Protein AF-A0A6N7S6H3-F1 (afdb_monomer_lite)

Foldseek 3Di:
DVVVVVVVVVVVVVVVVVVVCCVPVLKDLDQVVSVVVVCVVVVNPPWDWQDWDDDDFKTWTWTDDPFKIKIWMWGHDPDRIIHTFDIDMDGRLLPDPDQKDWDWDDGQWKIKTKIFGNHPQFQWKWWQFPPPRDIDIFRDDGPRMTMDMDTDPHRPDPGPATKMFTAGPVRDTPDIDGHD

Organism: NCBI:txid1468449

Secondary structure (DSSP, 8-state):
-HHHHHHHHHHHHHHHHHHHHHHHHT-BS-HHHHHHHHHHHTT--S-EEEEEEE-SSEEEEEEE-SSEEEEEEEEE-STT-EEEEEEEEEESGGG--SSEEEEEEE-SSEEEEEEEESSTTEEEEEEEETTT--EEEE---BTTEEEEEEE-S-TT--TT-EEEEEEETTS-EEEEEEE-

Radius of gyration: 21.05 Å; chains: 1; bounding box: 48×34×72 Å

pLDDT: mean 88.21, std 8.5, range [60.41, 97.94]

Sequence (180 aa):
MKRIKQIGISLGVLILTLFLIYWTSGFYFSPQACVEDSLRGLYFMPAEKIFDIRTENYVYYLYANDHQYALHSVRKTALFFYVAAGGSTHNDYPKSTEPFDLDFSADQVNEVFLVHRNRPDIAKVEWELAEDSRKALLDQWKDDFAMIVLPRSGADSVFWQGTVRAYDAQGKLVDERVFP

Structure (mmCIF, N/CA/C/O backbone):
data_AF-A0A6N7S6H3-F1
#
_entry.id   AF-A0A6N7S6H3-F1
#
loop_
_atom_site.group_PDB
_atom_site.id
_atom_site.type_symbol
_atom_site.label_atom_id
_atom_site.label_alt_id
_atom_site.label_comp_id
_atom_site.label_asym_id
_atom_site.label_entity_id
_atom_site.label_seq_id
_atom_site.pdbx_PDB_ins_code
_atom_site.Cartn_x
_atom_site.Cartn_y
_atom_site.Cartn_z
_atom_site.occupancy
_atom_site.B_iso_or_equiv
_atom_site.auth_seq_id
_atom_site.auth_comp_id
_atom_site.auth_asym_id
_atom_site.auth_atom_id
_atom_site.pdbx_PDB_model_num
ATOM 1 N N . MET A 1 1 ? 22.203 7.697 -53.192 1.00 60.41 1 MET A N 1
ATOM 2 C CA . MET A 1 1 ? 22.246 6.299 -52.687 1.00 60.41 1 MET A CA 1
ATOM 3 C C . MET A 1 1 ? 23.166 6.089 -51.479 1.00 60.41 1 MET A C 1
ATOM 5 O O . MET A 1 1 ? 22.667 5.586 -50.483 1.00 60.41 1 MET A O 1
ATOM 9 N N . LYS A 1 2 ? 24.459 6.474 -51.501 1.00 69.62 2 LYS A N 1
ATOM 10 C CA . LYS A 1 2 ? 25.379 6.275 -50.350 1.00 69.62 2 LYS A CA 1
ATOM 11 C C . LYS A 1 2 ? 24.894 6.924 -49.039 1.00 69.62 2 LYS A C 1
ATOM 13 O O . LYS A 1 2 ? 24.832 6.235 -48.031 1.00 69.62 2 LYS A O 1
ATOM 18 N N . ARG A 1 3 ? 24.446 8.189 -49.078 1.00 68.56 3 ARG A N 1
ATOM 19 C CA . ARG A 1 3 ? 23.893 8.897 -47.900 1.00 68.56 3 ARG A CA 1
ATOM 20 C C . ARG A 1 3 ? 22.652 8.223 -47.297 1.00 68.56 3 ARG A C 1
ATOM 22 O O . ARG A 1 3 ? 22.574 8.098 -46.087 1.00 68.56 3 ARG A O 1
ATOM 29 N N . ILE A 1 4 ? 21.723 7.737 -48.126 1.00 78.00 4 ILE A N 1
ATOM 30 C CA . ILE A 1 4 ? 20.495 7.056 -47.665 1.00 78.00 4 ILE A CA 1
ATOM 31 C C . ILE A 1 4 ? 20.829 5.730 -46.966 1.00 78.00 4 ILE A C 1
ATOM 33 O O . ILE A 1 4 ? 20.286 5.448 -45.904 1.00 78.00 4 ILE A O 1
ATOM 37 N N . LYS A 1 5 ? 21.773 4.944 -47.511 1.00 75.25 5 LYS A N 1
ATOM 38 C CA . LYS A 1 5 ? 22.256 3.718 -46.849 1.00 75.25 5 LYS A CA 1
ATOM 39 C C . LYS A 1 5 ? 22.931 4.021 -45.509 1.00 75.25 5 LYS A C 1
ATOM 41 O O . LYS A 1 5 ? 22.712 3.295 -44.550 1.00 75.25 5 LYS A O 1
ATOM 46 N N . GLN A 1 6 ? 23.709 5.099 -45.436 1.00 81.50 6 GLN A N 1
ATOM 47 C CA . GLN A 1 6 ? 24.366 5.534 -44.202 1.00 81.50 6 GLN A CA 1
ATOM 48 C C . GLN A 1 6 ? 23.353 5.953 -43.129 1.00 81.50 6 GLN A C 1
ATOM 50 O O . GLN A 1 6 ? 23.460 5.498 -41.998 1.00 81.50 6 GLN A O 1
ATOM 55 N N . ILE A 1 7 ? 22.330 6.730 -43.501 1.00 85.94 7 ILE A N 1
ATOM 56 C CA . ILE A 1 7 ? 21.229 7.111 -42.602 1.00 85.94 7 ILE A CA 1
ATOM 57 C C . ILE A 1 7 ? 20.485 5.868 -42.100 1.00 85.94 7 ILE A C 1
ATOM 59 O O . ILE A 1 7 ? 20.237 5.754 -40.905 1.00 85.94 7 ILE A O 1
ATOM 63 N N . GLY A 1 8 ? 20.178 4.914 -42.987 1.00 87.00 8 GLY A N 1
ATOM 64 C CA . GLY A 1 8 ? 19.506 3.668 -42.611 1.00 87.00 8 GLY A CA 1
ATOM 65 C C . GLY A 1 8 ? 20.312 2.823 -41.621 1.00 87.00 8 GLY A C 1
ATOM 66 O O . GLY A 1 8 ? 19.756 2.336 -40.641 1.00 87.00 8 GLY A O 1
ATOM 67 N N . ILE A 1 9 ? 21.627 2.697 -41.828 1.00 88.38 9 ILE A N 1
ATOM 68 C CA . ILE A 1 9 ? 22.518 1.979 -40.903 1.00 88.38 9 ILE A CA 1
ATOM 69 C C . ILE A 1 9 ? 22.593 2.703 -39.554 1.00 88.38 9 ILE A C 1
ATOM 71 O O . ILE A 1 9 ? 22.438 2.064 -38.519 1.00 88.38 9 ILE A O 1
ATOM 75 N N . SER A 1 10 ? 22.775 4.028 -39.545 1.00 88.38 10 SER A N 1
ATOM 76 C CA . SER A 1 10 ? 22.817 4.814 -38.306 1.00 88.38 10 SER A CA 1
ATOM 77 C C . SER A 1 10 ? 21.512 4.725 -37.514 1.00 88.38 10 SER A C 1
ATOM 79 O O . SER A 1 10 ? 21.551 4.585 -36.294 1.00 88.38 10 SER A O 1
ATOM 81 N N . LEU A 1 11 ? 20.364 4.748 -38.196 1.00 91.81 11 LEU A N 1
ATOM 82 C CA . LEU A 1 11 ? 19.060 4.577 -37.560 1.00 91.81 11 LEU A CA 1
ATOM 83 C C . LEU A 1 11 ? 18.894 3.160 -36.994 1.00 91.81 11 LEU A C 1
ATOM 85 O O . LEU A 1 11 ? 18.428 3.004 -35.871 1.00 91.81 11 LEU A O 1
ATOM 89 N N . GLY A 1 12 ? 19.328 2.135 -37.733 1.00 92.75 12 GLY A N 1
ATOM 90 C CA . GLY A 1 12 ? 19.308 0.747 -37.268 1.00 92.75 12 GLY A CA 1
ATOM 91 C C . GLY A 1 12 ? 20.168 0.527 -36.022 1.00 92.75 12 GLY A C 1
ATOM 92 O O . GLY A 1 12 ? 19.713 -0.102 -35.071 1.00 92.75 12 GLY A O 1
ATOM 93 N N . VAL A 1 13 ? 21.376 1.101 -35.989 1.00 91.00 13 VAL A N 1
ATOM 94 C CA . VAL A 1 13 ? 22.255 1.057 -34.808 1.00 91.00 13 VAL A CA 1
ATOM 95 C C . VAL A 1 13 ? 21.619 1.789 -33.628 1.00 91.00 13 VAL A C 1
ATOM 97 O O . VAL A 1 13 ? 21.620 1.257 -32.525 1.00 91.00 13 VAL A O 1
ATOM 100 N N . LEU A 1 14 ? 21.023 2.967 -33.842 1.00 90.81 14 LEU A N 1
ATOM 101 C CA . LEU A 1 14 ? 20.329 3.703 -32.782 1.00 90.81 14 LEU A CA 1
ATOM 102 C C . LEU A 1 14 ? 19.174 2.886 -32.185 1.00 90.81 14 LEU A C 1
ATOM 104 O O . LEU A 1 14 ? 19.067 2.791 -30.966 1.00 90.81 14 LEU A O 1
ATOM 108 N N . ILE A 1 15 ? 18.339 2.273 -33.029 1.00 90.50 15 ILE A N 1
ATOM 109 C CA . ILE A 1 15 ? 17.215 1.439 -32.583 1.00 90.50 15 ILE A CA 1
ATOM 110 C C . ILE A 1 15 ? 17.723 0.224 -31.804 1.00 90.50 15 ILE A C 1
ATOM 112 O O . ILE A 1 15 ? 17.191 -0.068 -30.737 1.00 90.50 15 ILE A O 1
ATOM 116 N N . LEU A 1 16 ? 18.765 -0.456 -32.294 1.00 88.31 16 LEU A N 1
ATOM 117 C CA . LEU A 1 16 ? 19.347 -1.610 -31.608 1.00 88.31 16 LEU A CA 1
ATOM 118 C C . LEU A 1 16 ? 19.924 -1.218 -30.242 1.00 88.31 16 LEU A C 1
ATOM 120 O O . LEU A 1 16 ? 19.694 -1.914 -29.260 1.00 88.31 16 LEU A O 1
ATOM 124 N N . THR A 1 17 ? 20.625 -0.087 -30.154 1.00 84.56 17 THR A N 1
ATOM 125 C CA . THR A 1 17 ? 21.163 0.415 -28.884 1.00 84.56 17 THR A CA 1
ATOM 126 C C . THR A 1 17 ? 20.047 0.793 -27.914 1.00 84.56 17 THR A C 1
ATOM 128 O O . THR A 1 17 ? 20.115 0.422 -26.747 1.00 84.56 17 THR A O 1
ATOM 131 N N . LEU A 1 18 ? 18.991 1.472 -28.377 1.00 81.19 18 LEU A N 1
ATOM 132 C CA . LEU A 1 18 ? 17.820 1.782 -27.548 1.00 81.19 18 LEU A CA 1
ATOM 133 C C . LEU A 1 18 ? 17.105 0.512 -27.076 1.00 81.19 18 LEU A C 1
ATOM 135 O O . LEU A 1 18 ? 16.687 0.447 -25.925 1.00 81.19 18 LEU A O 1
ATOM 139 N N . PHE A 1 19 ? 17.012 -0.505 -27.934 1.00 81.50 19 PHE A N 1
ATOM 140 C CA . PHE A 1 19 ? 16.444 -1.805 -27.588 1.00 81.50 19 PHE A CA 1
ATOM 141 C C . PHE A 1 19 ? 17.281 -2.531 -26.529 1.00 81.50 19 PHE A C 1
ATOM 143 O O . PHE A 1 19 ? 16.726 -3.051 -25.568 1.00 81.50 19 PHE A O 1
ATOM 150 N N . LEU A 1 20 ? 18.609 -2.530 -26.664 1.00 80.38 20 LEU A N 1
ATOM 151 C CA . LEU A 1 20 ? 19.510 -3.144 -25.686 1.00 80.38 20 LEU A CA 1
ATOM 152 C C . LEU A 1 20 ? 19.483 -2.408 -24.345 1.00 80.38 20 LEU A C 1
ATOM 154 O O . LEU A 1 20 ? 19.431 -3.060 -23.308 1.00 80.38 20 LEU A O 1
ATOM 158 N N . ILE A 1 21 ? 19.462 -1.071 -24.357 1.00 71.12 21 ILE A N 1
ATOM 159 C CA . ILE A 1 21 ? 19.294 -0.274 -23.137 1.00 71.12 21 ILE A CA 1
ATOM 160 C C . ILE A 1 21 ? 17.949 -0.606 -22.499 1.00 71.12 21 ILE A C 1
ATOM 162 O O . ILE A 1 21 ? 17.916 -0.913 -21.316 1.00 71.12 21 ILE A O 1
ATOM 166 N N . TYR A 1 22 ? 16.851 -0.609 -23.259 1.00 69.06 22 TYR A N 1
ATOM 167 C CA . TYR A 1 22 ? 15.534 -1.009 -22.757 1.00 69.06 22 TYR A CA 1
ATOM 168 C C . TYR A 1 22 ? 15.571 -2.403 -22.111 1.00 69.06 22 TYR A C 1
ATOM 170 O O . TYR A 1 22 ? 15.112 -2.566 -20.985 1.00 69.06 22 TYR A O 1
ATOM 178 N N . TRP A 1 23 ? 16.203 -3.374 -22.773 1.00 67.94 23 TRP A N 1
ATOM 179 C CA . TRP A 1 23 ? 16.317 -4.751 -22.291 1.00 67.94 23 TRP A CA 1
ATOM 180 C C . TRP A 1 23 ? 17.050 -4.874 -20.946 1.00 67.94 23 TRP A C 1
ATOM 182 O O . TRP A 1 23 ? 16.708 -5.735 -20.143 1.00 67.94 23 TRP A O 1
ATOM 192 N N . THR A 1 24 ? 18.051 -4.032 -20.676 1.00 68.19 24 THR A N 1
ATOM 193 C CA . THR A 1 24 ? 18.875 -4.131 -19.456 1.00 68.19 24 THR A CA 1
ATOM 194 C C . THR A 1 24 ? 18.530 -3.118 -18.366 1.00 68.19 24 THR A C 1
ATOM 196 O O . THR A 1 24 ? 19.075 -3.200 -17.269 1.00 68.19 24 THR A O 1
ATOM 199 N N . SER A 1 25 ? 17.667 -2.144 -18.646 1.00 66.44 25 SER A N 1
ATOM 200 C CA . SER A 1 25 ? 17.486 -0.952 -17.798 1.00 66.44 25 SER A CA 1
ATOM 201 C C . SER A 1 25 ? 16.358 -1.044 -16.775 1.00 66.44 25 SER A C 1
ATOM 203 O O . SER A 1 25 ? 16.245 -0.155 -15.934 1.00 66.44 25 SER A O 1
ATOM 205 N N . GLY A 1 26 ? 15.512 -2.077 -16.836 1.00 75.06 26 GLY A N 1
ATOM 206 C CA . GLY A 1 26 ? 14.336 -2.174 -15.964 1.00 75.06 26 GLY A CA 1
ATOM 207 C C . GLY A 1 26 ? 13.268 -1.112 -16.258 1.00 75.06 26 GLY A C 1
ATOM 208 O O . GLY A 1 26 ? 12.459 -0.804 -15.383 1.00 75.06 26 GLY A O 1
ATOM 209 N N . PHE A 1 27 ? 13.266 -0.539 -17.470 1.00 85.56 27 PHE A N 1
ATOM 210 C CA . PHE A 1 27 ? 12.177 0.305 -17.958 1.00 85.56 27 PHE A CA 1
ATOM 211 C C . PHE A 1 27 ? 11.061 -0.551 -18.551 1.00 85.56 27 PHE A C 1
ATOM 213 O O . PHE A 1 27 ? 11.296 -1.423 -19.382 1.00 85.56 27 PHE A O 1
ATOM 220 N N . TYR A 1 28 ? 9.824 -0.232 -18.190 1.00 87.50 28 TYR A N 1
ATOM 221 C CA . TYR A 1 28 ? 8.630 -0.910 -18.675 1.00 87.50 28 TYR A CA 1
ATOM 222 C C . TYR A 1 28 ? 7.702 0.072 -19.380 1.00 87.50 28 TYR A C 1
ATOM 224 O O . TYR A 1 28 ? 7.540 1.207 -18.944 1.00 87.50 28 TYR A O 1
ATOM 232 N N . PHE A 1 29 ? 7.034 -0.367 -20.445 1.00 88.25 29 PHE A N 1
ATOM 233 C CA . PHE A 1 29 ? 5.959 0.412 -21.081 1.00 88.25 29 PHE A CA 1
ATOM 234 C C . PHE A 1 29 ? 4.621 0.311 -20.341 1.00 88.25 29 PHE A C 1
ATOM 236 O O . PHE A 1 29 ? 3.728 1.130 -20.544 1.00 88.25 29 PHE A O 1
ATOM 243 N N . SER A 1 30 ? 4.479 -0.704 -19.488 1.00 90.81 30 SER A N 1
ATOM 244 C CA . SER A 1 30 ? 3.294 -0.933 -18.671 1.00 90.81 30 SER A CA 1
ATOM 245 C C . SER A 1 30 ? 3.696 -0.961 -17.199 1.00 90.81 30 SER A C 1
ATOM 247 O O . SER A 1 30 ? 4.568 -1.755 -16.833 1.00 90.81 30 SER A O 1
ATOM 249 N N . PRO A 1 31 ? 3.051 -0.157 -16.337 1.00 93.25 31 PRO A N 1
ATOM 250 C CA . PRO A 1 31 ? 3.323 -0.207 -14.909 1.00 93.25 31 PRO A CA 1
ATOM 251 C C . PRO A 1 31 ? 2.934 -1.567 -14.317 1.00 93.25 31 PRO A C 1
ATOM 253 O O . PRO A 1 31 ? 3.622 -2.070 -13.439 1.00 93.25 31 PRO A O 1
ATOM 256 N N . GLN A 1 32 ? 1.888 -2.208 -14.845 1.00 94.19 32 GLN A N 1
ATOM 257 C CA . GLN A 1 32 ? 1.492 -3.547 -14.415 1.00 94.19 32 GLN A CA 1
ATOM 258 C C . GLN A 1 32 ? 2.554 -4.592 -14.774 1.00 94.19 32 GLN A C 1
ATOM 260 O O . GLN A 1 32 ? 2.908 -5.405 -13.929 1.00 94.19 32 GLN A O 1
ATOM 265 N N . ALA A 1 33 ? 3.109 -4.539 -15.990 1.00 91.94 33 ALA A N 1
ATOM 266 C CA . ALA A 1 33 ? 4.168 -5.465 -16.394 1.00 91.94 33 ALA A CA 1
ATOM 267 C C . ALA A 1 33 ? 5.415 -5.321 -15.508 1.00 91.94 33 ALA A C 1
ATOM 269 O O . ALA A 1 33 ? 6.018 -6.327 -15.152 1.00 91.94 33 ALA A O 1
ATOM 270 N N . CYS A 1 34 ? 5.746 -4.087 -15.106 1.00 91.75 34 CYS A N 1
ATOM 271 C CA . CYS A 1 34 ? 6.827 -3.813 -14.160 1.00 91.75 34 CYS A CA 1
ATOM 272 C C . CYS A 1 34 ? 6.622 -4.529 -12.819 1.00 91.75 34 CYS A C 1
ATOM 274 O O . CYS A 1 34 ? 7.564 -5.111 -12.285 1.00 91.75 34 CYS A O 1
ATOM 276 N N . VAL A 1 35 ? 5.407 -4.476 -12.261 1.00 93.06 35 VAL A N 1
ATOM 277 C CA . VAL A 1 35 ? 5.110 -5.141 -10.983 1.00 93.06 35 VAL A CA 1
ATOM 278 C C . VAL A 1 35 ? 5.079 -6.648 -11.147 1.00 93.06 35 VAL A C 1
ATOM 280 O O . VAL A 1 35 ? 5.717 -7.350 -10.374 1.00 93.06 35 VAL A O 1
ATOM 283 N N . GLU A 1 36 ? 4.378 -7.160 -12.156 1.00 93.31 36 GLU A N 1
ATOM 284 C CA . GLU A 1 36 ? 4.266 -8.605 -12.346 1.00 93.31 36 GLU A CA 1
ATOM 285 C C . GLU A 1 36 ? 5.619 -9.270 -12.611 1.00 93.31 36 GLU A C 1
ATOM 287 O O . GLU A 1 36 ? 5.819 -10.403 -12.185 1.00 93.31 36 GLU A O 1
ATOM 292 N N . ASP A 1 37 ? 6.550 -8.605 -13.302 1.00 90.50 37 ASP A N 1
ATOM 293 C CA . ASP A 1 37 ? 7.912 -9.122 -13.466 1.00 90.50 37 ASP A CA 1
ATOM 294 C C . ASP A 1 37 ? 8.629 -9.264 -12.114 1.00 90.50 37 ASP A C 1
ATOM 296 O O . ASP A 1 37 ? 9.162 -10.329 -11.800 1.00 90.50 37 ASP A O 1
ATOM 300 N N . SER A 1 38 ? 8.520 -8.243 -11.255 1.00 89.62 38 SER A N 1
ATOM 301 C CA . SER A 1 38 ? 9.039 -8.283 -9.882 1.00 89.62 38 SER A CA 1
ATOM 302 C C . SER A 1 38 ? 8.400 -9.407 -9.055 1.00 89.62 38 SER A C 1
ATOM 304 O O . SER A 1 38 ? 9.103 -10.213 -8.446 1.00 89.62 38 SER A O 1
ATOM 306 N N . LEU A 1 39 ? 7.070 -9.543 -9.105 1.00 91.62 39 LEU A N 1
ATOM 307 C CA . LEU A 1 39 ? 6.338 -10.601 -8.400 1.00 91.62 39 LEU A CA 1
ATOM 308 C C . LEU A 1 39 ? 6.718 -12.006 -8.888 1.00 91.62 39 LE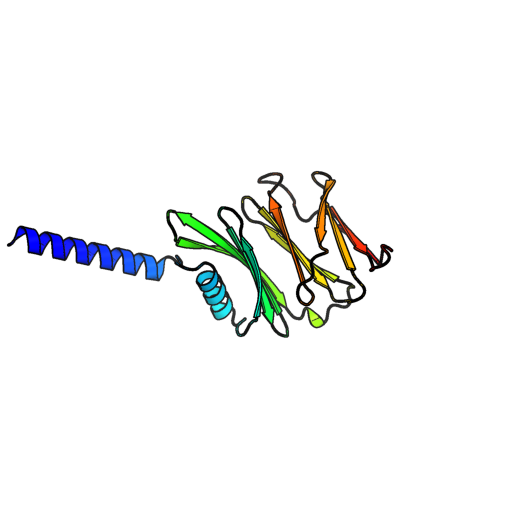U A C 1
ATOM 310 O O . LEU A 1 39 ? 6.829 -12.927 -8.078 1.00 91.62 39 LEU A O 1
ATOM 314 N N . ARG A 1 40 ? 6.956 -12.191 -10.194 1.00 90.62 40 ARG A N 1
ATOM 315 C CA . ARG A 1 40 ? 7.480 -13.457 -10.739 1.00 90.62 40 ARG A CA 1
ATOM 316 C C . ARG A 1 40 ? 8.877 -13.752 -10.200 1.00 90.62 40 ARG A C 1
ATOM 318 O O . ARG A 1 40 ? 9.128 -14.884 -9.796 1.00 90.62 40 ARG A O 1
ATOM 325 N N . GLY A 1 41 ? 9.754 -12.749 -10.152 1.00 86.69 41 GLY A N 1
ATOM 326 C CA . GLY A 1 41 ? 11.098 -12.879 -9.580 1.00 86.69 41 GLY A CA 1
ATOM 327 C C . GLY A 1 41 ? 11.099 -13.252 -8.092 1.00 86.69 41 GLY A C 1
ATOM 328 O O . GLY A 1 41 ? 12.012 -13.934 -7.633 1.00 86.69 41 GLY A O 1
ATOM 329 N N . LEU A 1 42 ? 10.054 -12.859 -7.359 1.00 86.44 42 LEU A N 1
ATOM 330 C CA . LEU A 1 42 ? 9.839 -13.188 -5.947 1.00 86.44 42 LEU A CA 1
ATOM 331 C C . LEU A 1 42 ? 9.068 -14.498 -5.713 1.00 86.44 42 LEU A C 1
ATOM 333 O O . LEU A 1 42 ? 8.774 -14.822 -4.566 1.00 86.44 42 LEU A O 1
ATOM 337 N N . TYR A 1 43 ? 8.741 -15.255 -6.767 1.00 88.06 43 TYR A N 1
ATOM 338 C CA . TYR A 1 43 ? 7.905 -16.464 -6.691 1.00 88.06 43 TYR A CA 1
ATOM 339 C C . TYR A 1 43 ? 6.522 -16.222 -6.056 1.00 88.06 43 TYR A C 1
ATOM 341 O O . TYR A 1 43 ? 5.929 -17.130 -5.482 1.00 88.06 43 TYR A O 1
ATOM 349 N N . PHE A 1 44 ? 5.998 -14.999 -6.180 1.00 90.25 44 PHE A N 1
ATOM 350 C CA . PHE A 1 44 ? 4.707 -14.592 -5.616 1.00 90.25 44 PHE A CA 1
ATOM 351 C C . PHE A 1 44 ? 3.519 -14.958 -6.523 1.00 90.25 44 PHE A C 1
ATOM 353 O O . PHE A 1 44 ? 2.369 -15.002 -6.094 1.00 90.25 44 PHE A O 1
ATOM 360 N N . MET A 1 45 ? 3.789 -15.202 -7.807 1.00 88.69 45 MET A N 1
ATOM 361 C CA . MET A 1 45 ? 2.766 -15.546 -8.794 1.00 88.69 45 MET A CA 1
ATOM 362 C C . MET A 1 45 ? 2.430 -17.048 -8.743 1.00 88.69 45 MET A C 1
ATOM 364 O O . MET A 1 45 ? 3.348 -17.862 -8.625 1.00 88.69 45 MET A O 1
ATOM 368 N N . PRO A 1 46 ? 1.158 -17.445 -8.933 1.00 92.56 46 PRO A N 1
ATOM 369 C CA . PRO A 1 46 ? 0.020 -16.615 -9.338 1.00 92.56 46 PRO A CA 1
ATOM 370 C C . PRO A 1 46 ? -0.552 -15.757 -8.198 1.00 92.56 46 PRO A C 1
ATOM 372 O O . PRO A 1 46 ? -0.592 -16.185 -7.051 1.00 92.56 46 PRO A O 1
ATOM 375 N N . ALA A 1 47 ? -1.022 -14.556 -8.542 1.00 93.81 47 ALA A N 1
ATOM 376 C CA . ALA A 1 47 ? -1.675 -13.634 -7.619 1.00 93.81 47 ALA A CA 1
ATOM 377 C C . ALA A 1 47 ? -2.767 -12.822 -8.325 1.00 93.81 47 ALA A C 1
ATOM 379 O O . ALA A 1 47 ? -2.696 -12.576 -9.534 1.00 93.81 47 ALA A O 1
ATOM 380 N N . GLU A 1 48 ? -3.758 -12.381 -7.562 1.00 95.19 48 GLU A N 1
ATOM 381 C CA . GLU A 1 48 ? -4.835 -11.507 -8.007 1.00 95.19 48 GLU A CA 1
ATOM 382 C C . GLU A 1 48 ? -4.488 -10.039 -7.756 1.00 95.19 48 GLU A C 1
ATOM 384 O O . GLU A 1 48 ? -3.950 -9.685 -6.710 1.00 95.19 48 GLU A O 1
ATOM 389 N N . LYS A 1 49 ? -4.828 -9.164 -8.710 1.00 96.44 49 LYS A N 1
ATOM 390 C CA . LYS A 1 49 ? -4.720 -7.713 -8.536 1.00 96.44 49 LYS A CA 1
ATOM 391 C C . LYS A 1 49 ? -5.940 -7.176 -7.783 1.00 96.44 49 LYS A C 1
ATOM 393 O O . LYS A 1 49 ? -7.021 -7.033 -8.361 1.00 96.44 49 LYS A O 1
ATOM 398 N N . ILE A 1 50 ? -5.735 -6.770 -6.537 1.00 96.88 50 ILE A N 1
ATOM 399 C CA . ILE A 1 50 ? -6.761 -6.160 -5.691 1.00 96.88 50 ILE A CA 1
ATOM 400 C C . ILE A 1 50 ? -6.883 -4.669 -6.019 1.00 96.88 50 ILE A C 1
ATOM 402 O O . ILE A 1 50 ? -7.935 -4.225 -6.472 1.00 96.88 50 ILE A O 1
ATOM 406 N N . PHE A 1 51 ? -5.805 -3.890 -5.926 1.00 97.12 51 PHE A N 1
ATOM 407 C CA . PHE A 1 51 ? -5.850 -2.447 -6.207 1.00 97.12 51 PHE A CA 1
ATOM 408 C C . PHE A 1 51 ? -4.955 -2.021 -7.380 1.00 97.12 51 PHE A C 1
ATOM 410 O O . PHE A 1 51 ? -3.922 -2.629 -7.649 1.00 97.12 51 PHE A O 1
ATOM 417 N N . ASP A 1 52 ? -5.379 -0.952 -8.064 1.00 96.31 52 ASP A N 1
ATOM 418 C CA . ASP A 1 52 ? -4.649 -0.182 -9.089 1.00 96.31 52 ASP A CA 1
ATOM 419 C C . ASP A 1 52 ? -5.002 1.295 -8.856 1.00 96.31 52 ASP A C 1
ATOM 421 O O . ASP A 1 52 ? -5.999 1.799 -9.378 1.00 96.31 52 ASP A O 1
ATOM 425 N N . ILE A 1 53 ? -4.253 1.961 -7.973 1.00 95.69 53 ILE A N 1
ATOM 426 C CA . ILE A 1 53 ? -4.464 3.376 -7.638 1.00 95.69 53 ILE A CA 1
ATOM 427 C C . ILE A 1 53 ? -3.427 4.209 -8.378 1.00 95.69 53 ILE A C 1
ATOM 429 O O . ILE A 1 53 ? -2.229 3.938 -8.308 1.00 95.69 53 ILE A O 1
ATOM 433 N N . ARG A 1 54 ? -3.882 5.239 -9.091 1.00 94.81 54 ARG A N 1
ATOM 434 C CA . ARG A 1 54 ? -3.031 6.090 -9.928 1.00 94.81 54 ARG A CA 1
ATOM 435 C C . ARG A 1 54 ? -3.008 7.509 -9.398 1.00 94.81 54 ARG A C 1
ATOM 437 O O . ARG A 1 54 ? -4.058 8.112 -9.198 1.00 94.81 54 ARG A O 1
ATOM 444 N N . THR A 1 55 ? -1.806 8.042 -9.236 1.00 92.94 55 THR A N 1
ATOM 445 C CA . THR A 1 55 ? -1.556 9.470 -9.024 1.00 92.94 55 THR A CA 1
ATOM 446 C C . THR A 1 55 ? -0.860 10.041 -10.262 1.00 92.94 55 THR A C 1
ATOM 448 O O . THR A 1 55 ? -0.780 9.378 -11.298 1.00 92.94 55 THR A O 1
ATOM 451 N N . GLU A 1 56 ? -0.382 11.286 -10.204 1.00 89.62 56 GLU A N 1
ATOM 452 C CA . GLU A 1 56 ? 0.212 11.958 -11.367 1.00 89.62 56 GLU A CA 1
ATOM 453 C C . GLU A 1 56 ? 1.399 11.181 -11.962 1.00 89.62 56 GLU A C 1
ATOM 455 O O . GLU A 1 56 ? 1.445 10.924 -13.167 1.00 89.62 56 GLU A O 1
ATOM 460 N N . ASN A 1 57 ? 2.341 10.776 -11.105 1.00 91.38 57 ASN A N 1
ATOM 461 C CA . ASN A 1 57 ? 3.591 10.137 -11.520 1.00 91.38 57 ASN A CA 1
ATOM 462 C C . ASN A 1 57 ? 3.780 8.731 -10.949 1.00 91.38 57 ASN A C 1
ATOM 464 O O . ASN A 1 57 ? 4.805 8.108 -11.224 1.00 91.38 57 ASN A O 1
ATOM 468 N N . TYR A 1 58 ? 2.820 8.216 -10.183 1.00 94.06 58 TYR A N 1
ATOM 469 C CA . TYR A 1 58 ? 2.930 6.908 -9.552 1.00 94.06 58 TYR A CA 1
ATOM 470 C C . TYR A 1 58 ? 1.688 6.053 -9.783 1.00 94.06 58 TYR A C 1
ATOM 472 O O . TYR A 1 58 ? 0.572 6.548 -9.946 1.00 94.06 58 TYR A O 1
ATOM 480 N N . VAL A 1 59 ? 1.905 4.742 -9.790 1.00 95.38 59 VAL A N 1
ATOM 481 C CA . VAL A 1 59 ? 0.853 3.731 -9.757 1.00 95.38 59 VAL A CA 1
ATOM 482 C C . VAL A 1 59 ? 1.147 2.772 -8.615 1.00 95.38 59 VAL A C 1
ATOM 484 O O . VAL A 1 59 ? 2.265 2.268 -8.512 1.00 95.38 59 VAL A O 1
ATOM 487 N N . TYR A 1 60 ? 0.144 2.514 -7.787 1.00 95.75 60 TYR A N 1
ATOM 488 C CA . TYR A 1 60 ? 0.216 1.619 -6.640 1.00 95.75 60 TYR A CA 1
ATOM 489 C C . TYR A 1 60 ? -0.648 0.405 -6.906 1.00 95.75 60 TYR A C 1
ATOM 491 O O . TYR A 1 60 ? -1.822 0.528 -7.266 1.00 95.75 60 TYR A O 1
ATOM 499 N N . TYR A 1 61 ? -0.056 -0.761 -6.712 1.00 96.56 61 TYR A N 1
ATOM 500 C CA . TYR A 1 61 ? -0.719 -2.034 -6.873 1.00 96.56 61 TYR A CA 1
ATOM 501 C C . TYR A 1 61 ? -0.723 -2.789 -5.562 1.00 96.56 61 TYR A C 1
ATOM 503 O O . TYR A 1 61 ? 0.309 -2.881 -4.903 1.00 96.56 61 TYR A O 1
ATOM 511 N N . LEU A 1 62 ? -1.865 -3.391 -5.254 1.00 96.56 62 LEU A N 1
ATOM 512 C CA . LEU A 1 62 ? -1.938 -4.461 -4.274 1.00 96.56 62 LEU A CA 1
ATOM 513 C C . LEU A 1 62 ? -2.235 -5.755 -5.017 1.00 96.56 62 LEU A C 1
ATOM 515 O O . LEU A 1 62 ? -3.243 -5.833 -5.723 1.00 96.56 62 LEU A O 1
ATOM 519 N N . TYR A 1 63 ? -1.370 -6.745 -4.846 1.00 96.06 63 TYR A N 1
ATOM 520 C CA . TYR A 1 63 ? -1.621 -8.115 -5.267 1.00 96.06 63 TYR A CA 1
ATOM 521 C C . TYR A 1 63 ? -1.792 -9.009 -4.048 1.00 96.06 63 TYR A C 1
ATOM 523 O O . TYR A 1 63 ? -1.118 -8.798 -3.045 1.00 96.06 63 TYR A O 1
ATOM 531 N N . ALA A 1 64 ? -2.653 -10.013 -4.137 1.00 94.69 64 ALA A N 1
ATOM 532 C CA . ALA A 1 64 ? -2.829 -11.002 -3.083 1.00 94.69 64 ALA A CA 1
ATOM 533 C C . ALA A 1 64 ? -2.955 -12.414 -3.663 1.00 94.69 64 ALA A C 1
ATOM 535 O O . ALA A 1 64 ? -3.404 -12.606 -4.792 1.00 94.69 64 ALA A O 1
ATOM 536 N N . ASN A 1 65 ? -2.531 -13.400 -2.886 1.00 91.81 65 ASN A N 1
ATOM 537 C CA . ASN A 1 65 ? -2.787 -14.819 -3.099 1.00 91.81 65 ASN A CA 1
ATOM 538 C C . ASN A 1 65 ? -3.257 -15.445 -1.768 1.00 91.81 65 ASN A C 1
ATOM 540 O O . ASN A 1 65 ? -3.442 -14.737 -0.774 1.00 91.81 65 ASN A O 1
ATOM 544 N N . ASP A 1 66 ? -3.446 -16.765 -1.734 1.00 86.06 66 ASP A N 1
ATOM 545 C CA . ASP A 1 66 ? -3.995 -17.486 -0.570 1.00 86.06 66 ASP A CA 1
ATOM 546 C C . ASP A 1 66 ? -3.163 -17.355 0.718 1.00 86.06 66 ASP A C 1
ATOM 548 O O . ASP A 1 66 ? -3.622 -17.712 1.803 1.00 86.06 66 ASP A O 1
ATOM 552 N N . HIS A 1 67 ? -1.918 -16.892 0.620 1.00 83.62 67 HIS A N 1
ATOM 553 C CA . HIS A 1 67 ? -0.991 -16.845 1.745 1.00 83.62 67 HIS A CA 1
ATOM 554 C C . HIS A 1 67 ? -0.341 -15.484 1.934 1.00 83.62 67 HIS A C 1
ATOM 556 O O . HIS A 1 67 ? 0.178 -15.211 3.011 1.00 83.62 67 HIS A O 1
ATOM 562 N N . GLN A 1 68 ? -0.308 -14.643 0.910 1.00 91.50 68 GLN A N 1
ATOM 563 C CA . GLN A 1 68 ? 0.532 -13.460 0.887 1.00 91.50 68 GLN A CA 1
ATOM 564 C C . GLN A 1 68 ? -0.194 -12.294 0.218 1.00 91.50 68 GLN A C 1
ATOM 566 O O . GLN A 1 68 ? -1.009 -12.490 -0.683 1.00 91.50 68 GLN A O 1
ATOM 571 N N . TYR A 1 69 ? 0.158 -11.073 0.604 1.00 93.88 69 TYR A N 1
ATOM 572 C CA . TYR A 1 69 ? -0.148 -9.877 -0.177 1.00 93.88 69 TYR A CA 1
ATOM 573 C C . TYR A 1 69 ? 1.129 -9.073 -0.433 1.00 93.88 69 TYR A C 1
ATOM 575 O O . TYR A 1 69 ? 2.096 -9.142 0.326 1.00 93.88 69 TYR A O 1
ATOM 583 N N . ALA A 1 70 ? 1.149 -8.336 -1.536 1.00 93.56 70 ALA A N 1
ATOM 584 C CA . ALA A 1 70 ? 2.279 -7.539 -1.975 1.00 93.56 70 ALA A CA 1
ATOM 585 C C . ALA A 1 70 ? 1.804 -6.156 -2.413 1.00 93.56 70 ALA A C 1
ATOM 587 O O . ALA A 1 70 ? 1.032 -6.020 -3.368 1.00 93.56 70 ALA A O 1
ATOM 588 N N . LEU A 1 71 ? 2.292 -5.131 -1.722 1.00 93.62 71 LEU A N 1
ATOM 589 C CA . LEU A 1 71 ? 2.094 -3.735 -2.076 1.00 93.62 71 LEU A CA 1
ATOM 590 C C . LEU A 1 71 ? 3.290 -3.278 -2.908 1.00 93.62 71 LEU A C 1
ATOM 592 O O . LEU A 1 71 ? 4.432 -3.398 -2.480 1.00 93.62 71 LEU A O 1
ATOM 596 N N . HIS A 1 72 ? 3.047 -2.745 -4.099 1.00 93.19 72 HIS A N 1
ATOM 597 C CA . HIS A 1 72 ? 4.093 -2.258 -4.994 1.00 93.19 72 HIS A CA 1
ATOM 598 C C . HIS A 1 72 ? 3.775 -0.863 -5.504 1.00 93.19 72 HIS A C 1
ATOM 600 O O . HIS A 1 72 ? 2.640 -0.570 -5.880 1.00 93.19 72 HIS A O 1
ATOM 606 N N . SER A 1 73 ? 4.804 -0.027 -5.607 1.00 93.12 73 SER A N 1
ATOM 607 C CA . SER A 1 73 ? 4.726 1.265 -6.275 1.00 93.12 73 SER A CA 1
ATOM 608 C C . SER A 1 73 ? 5.573 1.266 -7.545 1.00 93.12 73 SER A C 1
ATOM 610 O O . SER A 1 73 ? 6.655 0.675 -7.634 1.00 93.12 73 SER A O 1
ATOM 612 N N . VAL A 1 74 ? 5.063 1.944 -8.564 1.00 94.06 74 VAL A N 1
ATOM 613 C CA . VAL A 1 74 ? 5.721 2.118 -9.855 1.00 94.06 74 VAL A CA 1
ATOM 614 C C . VAL A 1 74 ? 5.736 3.593 -10.183 1.00 94.06 74 VAL A C 1
ATOM 616 O O . VAL A 1 74 ? 4.694 4.242 -10.161 1.00 94.06 74 VAL A O 1
ATOM 619 N N . ARG A 1 75 ? 6.905 4.120 -10.537 1.00 93.69 75 ARG A N 1
ATOM 620 C CA . ARG A 1 75 ? 7.065 5.519 -10.923 1.00 93.69 75 ARG A CA 1
ATOM 621 C C . ARG A 1 75 ? 7.099 5.644 -12.436 1.00 93.69 75 ARG A C 1
ATOM 623 O O . ARG A 1 75 ? 7.913 5.001 -13.100 1.00 93.69 75 ARG A O 1
ATOM 630 N N . LYS A 1 76 ? 6.263 6.526 -12.971 1.00 91.88 76 LYS A N 1
ATOM 631 C CA . LYS A 1 76 ? 6.373 7.024 -14.337 1.00 91.88 76 LYS A CA 1
ATOM 632 C C . LYS A 1 76 ? 7.638 7.873 -14.451 1.00 91.88 76 LYS A C 1
ATOM 634 O O . LYS A 1 76 ? 7.810 8.863 -13.744 1.00 91.88 76 LYS A O 1
ATOM 639 N N . THR A 1 77 ? 8.543 7.471 -15.328 1.00 85.12 77 THR A N 1
ATOM 640 C CA . THR A 1 77 ? 9.753 8.228 -15.659 1.00 85.12 77 THR A CA 1
ATOM 641 C C . THR A 1 77 ? 9.521 9.067 -16.915 1.00 85.12 77 THR A C 1
ATOM 643 O O . THR A 1 77 ? 8.413 9.098 -17.451 1.00 85.12 77 THR A O 1
ATOM 646 N N . ALA A 1 78 ? 10.552 9.769 -17.398 1.00 78.38 78 ALA A N 1
ATOM 647 C CA . ALA A 1 78 ? 10.449 10.593 -18.603 1.00 78.38 78 ALA A CA 1
ATOM 648 C C . ALA A 1 78 ? 9.762 9.839 -19.763 1.00 78.38 78 ALA A C 1
ATOM 650 O O . ALA A 1 78 ? 10.027 8.656 -19.987 1.00 78.38 78 ALA A O 1
ATOM 651 N N . LEU A 1 79 ? 8.897 10.548 -20.501 1.00 79.56 79 LEU A N 1
ATOM 652 C CA . LEU A 1 79 ? 8.018 10.015 -21.552 1.00 79.56 79 LEU A CA 1
ATOM 653 C C . LEU A 1 79 ? 6.903 9.094 -21.010 1.00 79.56 79 LEU A C 1
ATOM 655 O O . LEU A 1 79 ? 5.983 9.555 -20.332 1.00 79.56 79 LEU A O 1
ATOM 659 N N . PHE A 1 80 ? 6.938 7.815 -21.386 1.00 80.25 80 PHE A N 1
ATOM 660 C CA . PHE A 1 80 ? 5.895 6.813 -21.144 1.00 80.25 80 PHE A CA 1
ATOM 661 C C . PHE A 1 80 ? 6.472 5.512 -20.561 1.00 80.25 80 PHE A C 1
ATOM 663 O O . PHE A 1 80 ? 5.867 4.449 -20.681 1.00 80.25 80 PHE A O 1
ATOM 670 N N . PHE A 1 81 ? 7.649 5.609 -19.937 1.00 87.81 81 PHE A N 1
ATOM 671 C CA . PHE A 1 81 ? 8.310 4.501 -19.256 1.00 87.81 81 PHE A CA 1
ATOM 672 C C . PHE A 1 81 ? 7.977 4.475 -17.766 1.00 87.81 81 PHE A C 1
ATOM 674 O O . PHE A 1 81 ? 7.671 5.502 -17.159 1.00 87.81 81 PHE A O 1
ATOM 681 N N . TYR A 1 82 ? 8.091 3.290 -17.186 1.00 90.88 82 TYR A N 1
ATOM 682 C CA . TYR A 1 82 ? 7.809 2.997 -15.794 1.00 90.88 82 TYR A CA 1
ATOM 683 C C . TYR A 1 82 ? 8.959 2.203 -15.182 1.00 90.88 82 TYR A C 1
ATOM 685 O O . TYR A 1 82 ? 9.548 1.356 -15.852 1.00 90.88 82 TYR A O 1
ATOM 693 N N . VAL A 1 83 ? 9.253 2.467 -13.912 1.00 90.94 83 VAL A N 1
ATOM 694 C CA . VAL A 1 83 ? 10.244 1.727 -13.117 1.00 90.94 83 VAL A CA 1
ATOM 695 C C . VAL A 1 83 ? 9.661 1.374 -11.756 1.00 90.94 83 VAL A C 1
ATOM 697 O O . VAL A 1 83 ? 8.828 2.118 -11.229 1.00 90.94 83 VAL A O 1
ATOM 700 N N . ALA A 1 84 ? 10.123 0.276 -11.164 1.00 89.38 84 ALA A N 1
ATOM 701 C CA . ALA A 1 84 ? 9.783 -0.063 -9.787 1.00 89.38 84 ALA A CA 1
ATOM 702 C C . ALA A 1 84 ? 10.254 1.058 -8.845 1.00 89.38 84 ALA A C 1
ATOM 704 O O . ALA A 1 84 ? 11.368 1.568 -8.981 1.00 89.38 84 ALA A O 1
ATOM 705 N N . ALA A 1 85 ? 9.392 1.459 -7.915 1.00 87.81 85 ALA A N 1
ATOM 706 C CA . ALA A 1 85 ? 9.641 2.568 -6.996 1.00 87.81 85 ALA A CA 1
ATOM 707 C C . ALA A 1 85 ? 9.591 2.159 -5.517 1.00 87.81 85 ALA A C 1
ATOM 709 O O . ALA A 1 85 ? 9.796 3.001 -4.647 1.00 87.81 85 ALA A O 1
ATOM 710 N N . GLY A 1 86 ? 9.365 0.876 -5.244 1.00 81.94 86 GLY A N 1
ATOM 711 C CA . GLY A 1 86 ? 9.302 0.315 -3.905 1.00 81.94 86 GLY A CA 1
ATOM 712 C C . GLY A 1 86 ? 8.238 -0.770 -3.810 1.00 81.94 86 GLY A C 1
ATOM 713 O O . GLY A 1 86 ? 7.461 -0.997 -4.743 1.00 81.94 86 GLY A O 1
ATOM 714 N N . GLY A 1 87 ? 8.221 -1.448 -2.673 1.00 81.06 87 GLY A N 1
ATOM 715 C CA . GLY A 1 87 ? 7.180 -2.399 -2.334 1.00 81.06 87 GLY A CA 1
ATOM 716 C C . GLY A 1 87 ? 7.475 -3.150 -1.044 1.00 81.06 87 GLY A C 1
ATOM 717 O O . GLY A 1 87 ? 8.590 -3.094 -0.522 1.00 81.06 87 GLY A O 1
ATOM 718 N N . SER A 1 88 ? 6.462 -3.845 -0.556 1.00 82.12 88 SER A N 1
ATOM 719 C CA . SER A 1 88 ? 6.498 -4.742 0.592 1.00 82.12 88 SER A CA 1
ATOM 720 C C . SER A 1 88 ? 5.758 -6.030 0.232 1.00 82.12 88 SER A C 1
ATOM 722 O O . SER A 1 88 ? 4.816 -6.030 -0.561 1.00 82.12 88 SER A O 1
ATOM 724 N N . THR A 1 89 ? 6.192 -7.141 0.818 1.00 80.62 89 THR A N 1
ATOM 725 C CA . THR A 1 89 ? 5.498 -8.431 0.743 1.00 80.62 89 THR A CA 1
ATOM 726 C C . THR A 1 89 ? 5.229 -8.918 2.153 1.00 80.62 89 THR A C 1
ATOM 728 O O . THR A 1 89 ? 6.146 -8.936 2.975 1.00 80.62 89 THR A O 1
ATOM 731 N N . HIS A 1 90 ? 4.006 -9.359 2.407 1.00 82.12 90 HIS A N 1
ATOM 732 C CA . HIS A 1 90 ? 3.557 -9.862 3.695 1.00 82.12 90 HIS A CA 1
ATOM 733 C C . HIS A 1 90 ? 3.074 -11.296 3.540 1.00 82.12 90 HIS A C 1
ATOM 735 O O . HIS A 1 90 ? 2.290 -11.596 2.642 1.00 82.12 90 HIS A O 1
ATOM 741 N N . ASN A 1 91 ? 3.562 -12.175 4.412 1.00 80.88 91 ASN A N 1
ATOM 742 C CA . ASN A 1 91 ? 3.325 -13.613 4.348 1.00 80.88 91 ASN A CA 1
ATOM 743 C C . ASN A 1 91 ? 2.420 -14.072 5.485 1.00 80.88 91 ASN A C 1
ATOM 745 O O . ASN A 1 91 ? 2.447 -13.501 6.571 1.00 80.88 91 ASN A O 1
ATOM 749 N N . ASP A 1 92 ? 1.692 -15.156 5.239 1.00 77.75 92 ASP A N 1
ATOM 750 C CA . ASP A 1 92 ? 0.806 -15.820 6.191 1.00 77.75 92 ASP A CA 1
ATOM 751 C C . ASP A 1 92 ? -0.262 -14.898 6.807 1.00 77.75 92 ASP A C 1
ATOM 753 O O . ASP A 1 92 ? -0.753 -15.157 7.906 1.00 77.75 92 ASP A O 1
ATOM 757 N N . TYR A 1 93 ? -0.676 -13.858 6.076 1.00 72.75 93 TYR A N 1
ATOM 758 C CA . TYR A 1 93 ? -1.658 -12.880 6.552 1.00 72.75 93 TYR A CA 1
ATOM 759 C C . TYR A 1 93 ? -3.004 -13.488 7.007 1.00 72.75 93 TYR A C 1
ATOM 761 O O . TYR A 1 93 ? -3.550 -12.992 7.991 1.00 72.75 93 TYR A O 1
ATOM 769 N N . PRO A 1 94 ? -3.525 -14.603 6.436 1.00 70.12 94 PRO A N 1
ATOM 770 C CA . PRO A 1 94 ? -4.776 -15.193 6.923 1.00 70.12 94 PRO A CA 1
ATOM 771 C C . PRO A 1 94 ? -4.677 -15.784 8.337 1.00 70.12 94 PRO A C 1
ATOM 773 O O . PRO A 1 94 ? -5.686 -16.205 8.899 1.00 70.12 94 PRO A O 1
ATOM 776 N N . LYS A 1 95 ? -3.467 -15.894 8.904 1.00 75.44 95 LYS A N 1
ATOM 777 C CA . LYS A 1 95 ? -3.224 -16.464 10.237 1.00 75.44 95 LYS A CA 1
ATOM 778 C C . LYS A 1 95 ? -3.133 -15.405 11.338 1.00 75.44 95 LYS A C 1
ATOM 780 O O . LYS A 1 95 ? -2.894 -15.777 12.488 1.00 75.44 95 LYS A O 1
ATOM 785 N N . SER A 1 96 ? -3.282 -14.120 11.017 1.00 81.56 96 SER A N 1
ATOM 786 C CA . SER A 1 96 ? -3.236 -13.065 12.026 1.00 81.56 96 SER A CA 1
ATOM 787 C C . SER A 1 96 ? -4.384 -13.211 13.032 1.00 81.56 96 SER A C 1
ATOM 789 O O . SER A 1 96 ? -5.536 -13.456 12.674 1.00 81.56 96 SER A O 1
ATOM 791 N N . THR A 1 97 ? -4.060 -13.096 14.320 1.00 84.75 97 THR A N 1
ATOM 792 C CA . THR A 1 97 ? -5.038 -13.110 15.423 1.00 84.75 97 THR A CA 1
ATOM 793 C C . THR A 1 97 ? -5.577 -11.720 15.743 1.00 84.75 97 THR A C 1
ATOM 795 O O . THR A 1 97 ? -6.507 -11.575 16.536 1.00 84.75 97 THR A O 1
ATOM 798 N N . GLU A 1 98 ? -4.958 -10.696 15.166 1.00 89.12 98 GLU A N 1
ATOM 799 C CA . GLU A 1 98 ? -5.331 -9.305 15.338 1.00 89.12 98 GLU A CA 1
ATOM 800 C C . GLU A 1 98 ? -6.633 -8.990 14.586 1.00 89.12 98 GLU A C 1
ATOM 802 O O . GLU A 1 98 ? -6.863 -9.564 13.524 1.00 89.12 98 GLU A O 1
ATOM 807 N N . PRO A 1 99 ? -7.480 -8.051 15.055 1.00 90.69 99 PRO A N 1
ATOM 808 C CA . PRO A 1 99 ? -8.706 -7.679 14.340 1.00 90.69 99 PRO A CA 1
ATOM 809 C C . PRO A 1 99 ? -8.458 -7.217 12.893 1.00 90.69 99 PRO A C 1
ATOM 811 O O . PRO A 1 99 ? -9.255 -7.491 11.994 1.00 90.69 99 PRO A O 1
ATOM 814 N N . PHE A 1 100 ? -7.336 -6.540 12.672 1.00 92.44 100 PHE A N 1
ATOM 815 C CA . PHE A 1 100 ? -6.835 -6.120 11.371 1.00 92.44 100 PHE A CA 1
ATOM 816 C C . PHE A 1 100 ? -5.308 -6.003 11.421 1.00 92.44 100 PHE A C 1
ATOM 818 O O . PHE A 1 100 ? -4.723 -5.760 12.487 1.00 92.44 100 PHE A O 1
ATOM 825 N N . ASP A 1 101 ? -4.683 -6.111 10.257 1.00 90.88 101 ASP A N 1
ATOM 826 C CA . ASP A 1 101 ? -3.270 -5.822 10.050 1.00 90.88 101 ASP A CA 1
ATOM 827 C C . ASP A 1 101 ? -3.113 -4.496 9.307 1.00 90.88 101 ASP A C 1
ATOM 829 O O . ASP A 1 101 ? -3.971 -4.089 8.516 1.00 90.88 101 ASP A O 1
ATOM 833 N N . LEU A 1 102 ? -2.007 -3.815 9.587 1.00 89.94 102 LEU A N 1
ATOM 834 C CA . LEU A 1 102 ? -1.634 -2.568 8.936 1.00 89.94 102 LEU A CA 1
ATOM 835 C C . LEU A 1 102 ? -0.384 -2.809 8.111 1.00 89.94 102 LEU A C 1
ATOM 837 O O . LEU A 1 102 ? 0.578 -3.398 8.598 1.00 89.94 102 LEU A O 1
ATOM 841 N N . ASP A 1 103 ? -0.388 -2.288 6.896 1.00 88.25 103 ASP A N 1
ATOM 842 C CA . ASP A 1 103 ? 0.813 -2.140 6.094 1.00 88.25 103 ASP A CA 1
ATOM 843 C C . ASP A 1 103 ? 0.884 -0.707 5.576 1.00 88.25 103 ASP A C 1
ATOM 845 O O . ASP A 1 103 ? -0.120 -0.003 5.418 1.00 88.25 103 ASP A O 1
ATOM 849 N N . PHE A 1 104 ? 2.103 -0.260 5.350 1.00 83.00 104 PHE A N 1
ATOM 850 C CA . PHE A 1 104 ? 2.396 1.090 4.944 1.00 83.00 104 PHE A CA 1
ATOM 851 C C . PHE A 1 104 ? 3.512 1.082 3.913 1.00 83.00 104 PHE A C 1
ATOM 853 O O . PHE A 1 104 ? 4.498 0.350 3.992 1.00 83.00 104 PHE A O 1
ATOM 860 N N . SER A 1 105 ? 3.380 1.966 2.939 1.00 85.06 105 SER A N 1
ATOM 861 C CA . SER A 1 105 ? 4.454 2.266 2.007 1.00 85.06 105 SER A CA 1
ATOM 862 C C . SER A 1 105 ? 4.486 3.760 1.769 1.00 85.06 105 SER A C 1
ATOM 864 O O . SER A 1 105 ? 3.498 4.460 1.970 1.00 85.06 105 SER A O 1
ATOM 866 N N . ALA A 1 106 ? 5.624 4.264 1.333 1.00 84.25 106 ALA A N 1
ATOM 867 C CA . ALA A 1 106 ? 5.710 5.629 0.869 1.00 84.25 106 ALA A CA 1
ATOM 868 C C . ALA A 1 106 ? 6.740 5.722 -0.242 1.00 84.25 106 ALA A C 1
ATOM 870 O O . ALA A 1 106 ? 7.705 4.958 -0.304 1.00 84.25 106 ALA A O 1
ATOM 871 N N . ASP A 1 107 ? 6.538 6.707 -1.099 1.00 85.56 107 ASP A N 1
ATOM 872 C CA . ASP A 1 107 ? 7.555 7.173 -2.023 1.00 85.56 107 ASP A CA 1
ATOM 873 C C . ASP A 1 107 ? 7.960 8.609 -1.670 1.00 85.56 107 ASP A C 1
ATOM 875 O O . ASP A 1 107 ? 7.834 9.048 -0.526 1.00 85.56 107 ASP A O 1
ATOM 879 N N . GLN A 1 108 ? 8.523 9.329 -2.639 1.00 82.44 108 GLN A N 1
ATOM 880 C CA . GLN A 1 108 ? 9.017 10.689 -2.443 1.00 82.44 108 GLN A CA 1
ATOM 881 C C . GLN A 1 108 ? 7.900 11.730 -2.302 1.00 82.44 108 GLN A C 1
ATOM 883 O O . GLN A 1 108 ? 8.174 12.836 -1.845 1.00 82.44 108 GLN A O 1
ATOM 888 N N . VAL A 1 109 ? 6.671 11.419 -2.721 1.00 87.75 109 VAL A N 1
ATOM 889 C CA . VAL A 1 109 ? 5.566 12.383 -2.804 1.00 87.75 109 VAL A CA 1
ATOM 890 C C . VAL A 1 109 ? 4.254 11.874 -2.215 1.00 87.75 109 VAL A C 1
ATOM 892 O O . VAL A 1 109 ? 3.431 12.703 -1.838 1.00 87.75 109 VAL A O 1
ATOM 895 N N . ASN A 1 110 ? 4.050 10.559 -2.096 1.00 90.31 110 ASN A N 1
ATOM 896 C CA . ASN A 1 110 ? 2.838 9.978 -1.521 1.00 90.31 110 ASN A CA 1
ATOM 897 C C . ASN A 1 110 ? 3.131 8.968 -0.403 1.00 90.31 110 ASN A C 1
ATOM 899 O O . ASN A 1 110 ? 4.171 8.306 -0.376 1.00 90.31 110 ASN A O 1
ATOM 903 N N . GLU A 1 111 ? 2.149 8.836 0.479 1.00 89.19 111 GLU A N 1
ATOM 904 C CA . GLU A 1 111 ? 1.996 7.817 1.512 1.00 89.19 111 GLU A CA 1
ATOM 905 C C . GLU A 1 111 ? 0.863 6.872 1.118 1.00 89.19 111 GLU A C 1
ATOM 907 O O . GLU A 1 111 ? -0.174 7.302 0.608 1.00 89.19 111 GLU A O 1
ATOM 912 N N . VAL A 1 112 ? 1.058 5.583 1.366 1.00 91.44 112 VAL A N 1
ATOM 913 C CA . VAL A 1 112 ? 0.076 4.528 1.139 1.00 91.44 112 VAL A CA 1
ATOM 914 C C . VAL A 1 112 ? -0.235 3.879 2.472 1.00 91.44 112 VAL A C 1
ATOM 916 O O . VAL A 1 112 ? 0.656 3.340 3.128 1.00 91.44 112 VAL A O 1
ATOM 919 N N . PHE A 1 113 ? -1.511 3.897 2.832 1.00 92.50 113 PHE A N 1
ATOM 920 C CA . PHE A 1 113 ? -2.034 3.214 4.002 1.00 92.50 113 PHE A CA 1
ATOM 921 C C . PHE A 1 113 ? -2.844 2.020 3.520 1.00 92.50 113 PHE A C 1
ATOM 923 O O . PHE A 1 113 ? -3.753 2.178 2.698 1.00 92.50 113 PHE A O 1
ATOM 930 N N . LEU A 1 114 ? -2.500 0.836 4.013 1.00 94.25 114 LEU A N 1
ATOM 931 C CA . LEU A 1 114 ? -3.178 -0.412 3.710 1.00 94.25 114 LEU A CA 1
ATOM 932 C C . LEU A 1 114 ? -3.669 -1.04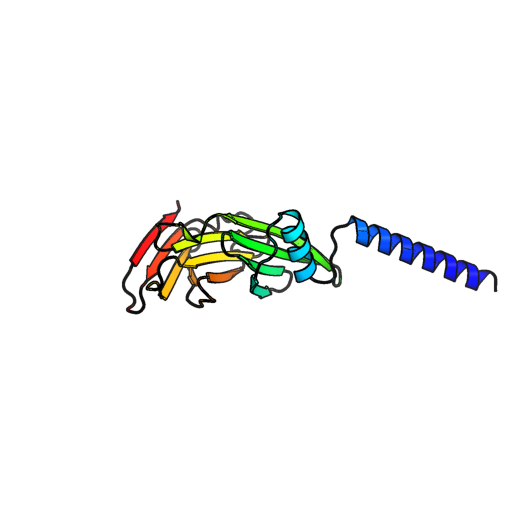1 5.011 1.00 94.25 114 LEU A C 1
ATOM 934 O O . LEU A 1 114 ? -2.933 -1.160 5.988 1.00 94.25 114 LEU A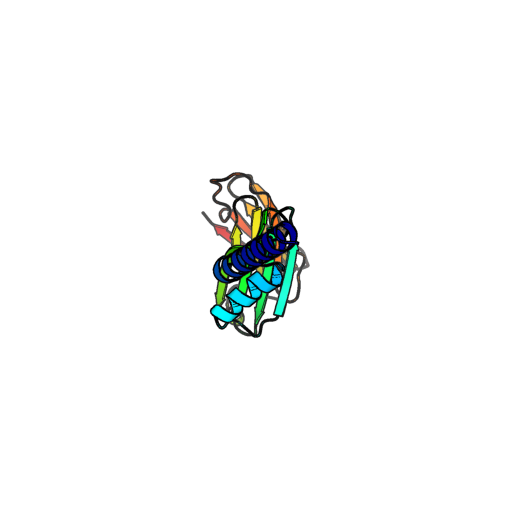 O 1
ATOM 938 N N . VAL A 1 115 ? -4.921 -1.476 4.992 1.00 94.50 115 VAL A N 1
ATOM 939 C CA . VAL A 1 115 ? -5.510 -2.296 6.043 1.00 94.50 115 VAL A CA 1
ATOM 940 C C . VAL A 1 115 ? -5.914 -3.625 5.432 1.00 94.50 115 VAL A C 1
ATOM 942 O O . VAL A 1 115 ? -6.635 -3.646 4.433 1.00 94.50 115 VAL A O 1
ATOM 945 N N . HIS A 1 116 ? -5.489 -4.716 6.061 1.00 94.25 116 HIS A N 1
ATOM 946 C CA . HIS A 1 116 ? -6.057 -6.038 5.840 1.00 94.25 116 HIS A CA 1
ATOM 947 C C . HIS A 1 116 ? -7.002 -6.378 6.996 1.00 94.25 116 HIS A C 1
ATOM 949 O O . HIS A 1 116 ? -6.617 -6.353 8.166 1.00 94.25 116 HIS A O 1
ATOM 955 N N . ARG A 1 117 ? -8.260 -6.664 6.680 1.00 92.56 117 ARG A N 1
ATOM 956 C CA . ARG A 1 117 ? -9.302 -6.960 7.657 1.00 92.56 117 ARG A CA 1
ATOM 957 C C . ARG A 1 117 ? -9.340 -8.456 7.953 1.00 92.56 117 ARG A C 1
ATOM 959 O O . ARG A 1 117 ? -9.820 -9.236 7.145 1.00 92.56 117 ARG A O 1
ATOM 966 N N . ASN A 1 118 ? -8.960 -8.839 9.169 1.00 91.12 118 ASN A N 1
ATOM 967 C CA . ASN A 1 118 ? -9.093 -10.226 9.638 1.00 91.12 118 ASN A CA 1
ATOM 968 C C . ASN A 1 118 ? -10.482 -10.509 10.225 1.00 91.12 118 ASN A C 1
ATOM 970 O O . ASN A 1 118 ? -10.910 -11.657 10.345 1.00 91.12 118 ASN A O 1
ATOM 974 N N . ARG A 1 119 ? -11.191 -9.450 10.627 1.00 90.88 119 ARG A N 1
ATOM 975 C CA . ARG A 1 119 ? -12.511 -9.511 11.251 1.00 90.88 119 ARG A CA 1
ATOM 976 C C . ARG A 1 119 ? -13.566 -8.814 10.392 1.00 90.88 119 ARG A C 1
ATOM 978 O O . ARG A 1 119 ? -13.528 -7.589 10.283 1.00 90.88 119 ARG A O 1
ATOM 985 N N . PRO A 1 120 ? -14.546 -9.544 9.829 1.00 90.62 120 PRO A N 1
ATOM 986 C CA . PRO A 1 120 ? 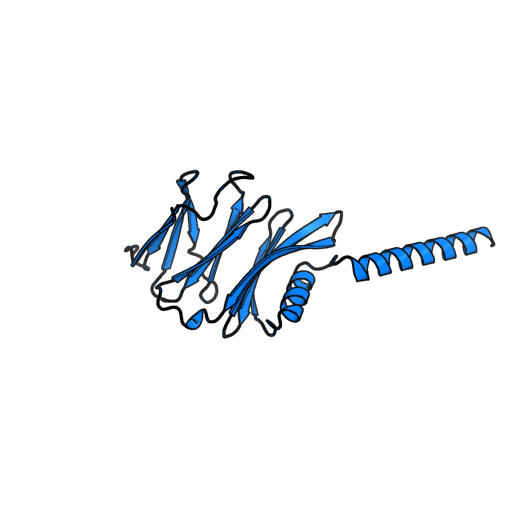-15.512 -8.976 8.887 1.00 90.62 120 PRO A CA 1
ATOM 987 C C . PRO A 1 120 ? -16.457 -7.945 9.521 1.00 90.62 120 PRO A C 1
ATOM 989 O O . PRO A 1 120 ? -17.114 -7.200 8.800 1.00 90.62 120 PRO A O 1
ATOM 992 N N . ASP A 1 121 ? -16.538 -7.885 10.854 1.00 93.38 121 ASP A N 1
ATOM 993 C CA . ASP A 1 121 ? -17.327 -6.884 11.572 1.00 93.38 121 ASP A CA 1
ATOM 994 C C . ASP A 1 121 ? -16.682 -5.488 11.598 1.00 93.38 121 ASP A C 1
ATOM 996 O O . ASP A 1 121 ? -17.374 -4.512 11.890 1.00 93.38 121 ASP A O 1
ATOM 1000 N N . ILE A 1 122 ? -15.398 -5.362 11.242 1.00 96.25 122 ILE A N 1
ATOM 1001 C CA . ILE A 1 122 ? -14.750 -4.059 11.063 1.00 96.25 122 ILE A CA 1
ATOM 1002 C C . ILE A 1 122 ? -15.295 -3.402 9.794 1.00 96.25 122 ILE A C 1
ATOM 1004 O O . ILE A 1 122 ? -15.104 -3.888 8.675 1.00 96.25 122 ILE A O 1
ATOM 1008 N N . ALA A 1 123 ? -15.950 -2.259 9.977 1.00 96.62 123 ALA A N 1
ATOM 1009 C CA . ALA A 1 123 ? -16.535 -1.478 8.895 1.00 96.62 123 ALA A CA 1
ATOM 1010 C C . ALA A 1 123 ? -15.630 -0.326 8.448 1.00 96.62 123 ALA A C 1
ATOM 1012 O O . ALA A 1 123 ? -15.668 0.067 7.284 1.00 96.62 123 ALA A O 1
ATOM 1013 N N . LYS A 1 124 ? -14.820 0.219 9.358 1.00 96.88 124 LYS A N 1
ATOM 1014 C CA . LYS A 1 124 ? -13.982 1.395 9.109 1.00 96.88 124 LYS A CA 1
ATOM 1015 C C . LYS A 1 124 ? -12.710 1.325 9.943 1.00 96.88 124 LYS A C 1
ATOM 1017 O O . LYS A 1 124 ? -12.769 0.997 11.126 1.00 96.88 124 LYS A O 1
ATOM 1022 N N . VAL A 1 125 ? -11.598 1.766 9.364 1.00 97.50 125 VAL A N 1
ATOM 1023 C CA . VAL A 1 125 ? -10.377 2.115 10.096 1.00 97.50 125 VAL A CA 1
ATOM 1024 C C . VAL A 1 125 ? -10.043 3.588 9.868 1.00 97.50 125 VAL A C 1
ATOM 1026 O O . VAL A 1 125 ? -10.110 4.098 8.753 1.00 97.50 125 VAL A O 1
ATOM 1029 N N . GLU A 1 126 ? -9.726 4.299 10.943 1.00 96.69 126 GLU A N 1
ATOM 1030 C CA . GLU A 1 126 ? -9.257 5.682 10.924 1.00 96.69 126 GLU A CA 1
ATOM 1031 C C . GLU A 1 126 ? -7.829 5.732 11.446 1.00 96.69 126 GLU A C 1
ATOM 1033 O O . GLU A 1 126 ? -7.560 5.240 12.539 1.00 96.69 126 GLU A O 1
ATOM 1038 N N . TRP A 1 127 ? -6.936 6.359 10.692 1.00 94.38 127 TRP A N 1
ATOM 1039 C CA . TRP A 1 127 ? -5.561 6.602 11.102 1.00 94.38 127 TRP A CA 1
ATOM 1040 C C . TRP A 1 127 ? -5.343 8.098 11.264 1.00 94.38 127 TRP A C 1
ATOM 1042 O O . TRP A 1 127 ? -5.375 8.845 10.291 1.00 94.38 127 TRP A O 1
ATOM 1052 N N . GLU A 1 128 ? -5.142 8.539 12.496 1.00 93.50 128 GLU A N 1
ATOM 1053 C CA . GLU A 1 128 ? -4.790 9.913 12.837 1.00 93.50 128 GLU A CA 1
ATOM 1054 C C . GLU A 1 128 ? -3.270 10.030 12.954 1.00 93.50 128 GLU A C 1
ATOM 1056 O O . GLU A 1 128 ? -2.671 9.433 13.849 1.00 93.50 128 GLU A O 1
ATOM 1061 N N . LEU A 1 129 ? -2.648 10.754 12.028 1.00 89.81 129 LEU A N 1
ATOM 1062 C CA . LEU A 1 129 ? -1.195 10.870 11.924 1.00 89.81 129 LEU A CA 1
ATOM 1063 C C . LEU A 1 129 ? -0.632 11.775 13.022 1.00 89.81 129 LEU A C 1
ATOM 1065 O O . LEU A 1 129 ? -1.169 12.849 13.292 1.00 89.81 129 LEU A O 1
ATOM 1069 N N . ALA A 1 130 ? 0.475 11.358 13.640 1.00 88.62 130 ALA A N 1
ATOM 1070 C CA . ALA A 1 130 ? 1.081 12.097 14.750 1.00 88.62 130 ALA A CA 1
ATOM 1071 C C . ALA A 1 130 ? 1.662 13.458 14.327 1.00 88.62 130 ALA A C 1
ATOM 1073 O O . ALA A 1 130 ? 1.670 14.396 15.119 1.00 88.62 130 ALA A O 1
ATOM 1074 N N . GLU A 1 131 ? 2.147 13.565 13.089 1.00 84.94 131 GLU A N 1
ATOM 1075 C CA . GLU A 1 131 ? 2.844 14.755 12.595 1.00 84.94 131 GLU A CA 1
ATOM 1076 C C . GLU A 1 131 ? 1.918 15.971 12.441 1.00 84.94 131 GLU A C 1
ATOM 1078 O O . GLU A 1 131 ? 2.267 17.076 12.855 1.00 84.94 131 GLU A O 1
ATOM 1083 N N . ASP A 1 132 ? 0.743 15.774 11.840 1.00 84.75 132 ASP A N 1
ATOM 1084 C CA . ASP A 1 132 ? -0.145 16.856 11.399 1.00 84.75 132 ASP A CA 1
ATOM 1085 C C . ASP A 1 132 ? -1.614 16.655 11.816 1.00 84.75 132 ASP A C 1
ATOM 1087 O O . ASP A 1 132 ? -2.475 17.458 11.451 1.00 84.75 132 ASP A O 1
ATOM 1091 N N . SER A 1 133 ? -1.921 15.601 12.586 1.00 88.06 133 SER A N 1
ATOM 1092 C CA . SER A 1 133 ? -3.287 15.208 12.983 1.00 88.06 133 SER A CA 1
ATOM 1093 C C . SER A 1 133 ? -4.237 14.954 11.805 1.00 88.06 133 SER A C 1
ATOM 1095 O O . SER A 1 133 ? -5.460 14.892 11.974 1.00 88.06 133 SER A O 1
ATOM 1097 N N . ARG A 1 134 ? -3.704 14.800 10.588 1.00 89.56 134 ARG A N 1
ATOM 1098 C CA . ARG A 1 134 ? -4.485 14.423 9.413 1.00 89.56 134 ARG A CA 1
ATOM 1099 C C . ARG A 1 134 ? -5.029 13.017 9.610 1.00 89.56 134 ARG A C 1
ATOM 1101 O O . ARG A 1 134 ? -4.367 12.141 10.162 1.00 89.56 134 ARG A O 1
ATOM 1108 N N . LYS A 1 135 ? -6.253 12.806 9.135 1.00 91.06 135 LYS A N 1
ATOM 1109 C CA . LYS A 1 135 ? -6.949 11.528 9.259 1.00 91.06 135 LYS A CA 1
ATOM 1110 C C . LYS A 1 135 ? -7.024 10.831 7.909 1.00 91.06 135 LYS A C 1
ATOM 1112 O O . LYS A 1 135 ? -7.655 11.350 6.989 1.00 91.06 135 LYS A O 1
ATOM 1117 N N . ALA A 1 136 ? -6.415 9.656 7.803 1.00 91.88 136 ALA A N 1
ATOM 1118 C CA . ALA A 1 136 ? -6.651 8.731 6.706 1.00 91.88 136 ALA A CA 1
ATOM 1119 C C . ALA A 1 136 ? -7.840 7.834 7.068 1.00 91.88 136 ALA A C 1
ATOM 1121 O O . ALA A 1 136 ? -7.827 7.133 8.081 1.00 91.88 136 ALA A O 1
ATOM 1122 N N . LEU A 1 137 ? -8.887 7.889 6.250 1.00 95.56 137 LEU A N 1
ATOM 1123 C CA . LEU A 1 137 ? -10.093 7.094 6.429 1.00 95.56 137 LEU A CA 1
ATOM 1124 C C . LEU A 1 137 ? -10.081 5.917 5.453 1.00 95.56 137 LEU A C 1
ATOM 1126 O O . LEU A 1 137 ? -10.056 6.124 4.242 1.00 95.56 137 LEU A O 1
ATOM 1130 N N . LEU A 1 138 ? -10.120 4.698 5.986 1.00 96.31 138 LEU A N 1
ATOM 1131 C CA . LEU A 1 138 ? -10.185 3.456 5.225 1.00 96.31 138 LEU A CA 1
ATOM 1132 C C . LEU A 1 138 ? -11.527 2.766 5.495 1.00 96.31 138 LEU A C 1
ATOM 1134 O O . LEU A 1 138 ? -11.694 2.063 6.491 1.00 96.31 138 LEU A O 1
ATOM 1138 N N . ASP A 1 139 ? -12.497 3.010 4.615 1.00 95.50 139 ASP A N 1
ATOM 1139 C CA . ASP A 1 139 ? -13.846 2.425 4.669 1.00 95.50 139 ASP A CA 1
ATOM 1140 C C . ASP A 1 139 ? -14.301 1.796 3.335 1.00 95.50 139 ASP A C 1
ATOM 1142 O O . ASP A 1 139 ? -15.360 1.169 3.264 1.00 95.50 139 ASP A O 1
ATOM 1146 N N . GLN A 1 140 ? -13.487 1.924 2.281 1.00 95.56 140 GLN A N 1
ATOM 1147 C CA . GLN A 1 140 ? -13.725 1.321 0.971 1.00 95.56 140 GLN A CA 1
ATOM 1148 C C . GLN A 1 140 ? -13.000 -0.021 0.877 1.00 95.56 140 GLN A C 1
ATOM 1150 O O . GLN A 1 140 ? -11.817 -0.087 0.535 1.00 95.56 140 GLN A O 1
ATOM 1155 N N . TRP A 1 141 ? -13.726 -1.091 1.187 1.00 95.25 141 TRP A N 1
ATOM 1156 C CA . TRP A 1 141 ? -13.204 -2.454 1.157 1.00 95.25 141 TRP A CA 1
ATOM 1157 C C . TRP A 1 141 ? -13.310 -3.065 -0.240 1.00 95.25 141 TRP A C 1
ATOM 1159 O O . TRP A 1 141 ? -14.364 -3.004 -0.879 1.00 95.25 141 TRP A O 1
ATOM 1169 N N . LYS A 1 142 ? -12.235 -3.714 -0.684 1.00 95.69 142 LYS A N 1
ATOM 1170 C CA . LYS A 1 142 ? -12.241 -4.663 -1.793 1.00 95.69 142 LYS A CA 1
ATOM 1171 C C . LYS A 1 142 ? -11.699 -5.992 -1.285 1.00 95.69 142 LYS A C 1
ATOM 1173 O O . LYS A 1 142 ? -10.573 -6.050 -0.793 1.00 95.69 142 LYS A O 1
ATOM 1178 N N . ASP A 1 143 ? -12.533 -7.020 -1.389 1.00 91.19 143 ASP A N 1
ATOM 1179 C CA . ASP A 1 143 ? -12.344 -8.307 -0.722 1.00 91.19 143 ASP A CA 1
ATOM 1180 C C . ASP A 1 143 ? -12.228 -8.072 0.797 1.00 91.19 143 ASP A C 1
ATOM 1182 O O . ASP A 1 143 ? -13.229 -7.707 1.420 1.00 91.19 143 ASP A O 1
ATOM 1186 N N . ASP A 1 144 ? -11.024 -8.128 1.368 1.00 92.94 144 ASP A N 1
ATOM 1187 C CA . ASP A 1 144 ? -10.747 -7.777 2.771 1.00 92.94 144 ASP A CA 1
ATOM 1188 C C . ASP A 1 144 ? -9.667 -6.699 2.937 1.00 92.94 144 ASP A C 1
ATOM 1190 O O . ASP A 1 144 ? -9.160 -6.457 4.032 1.00 92.94 144 ASP A O 1
ATOM 1194 N N . PHE A 1 145 ? -9.336 -5.994 1.858 1.00 95.44 145 PHE A N 1
ATOM 1195 C CA . PHE A 1 145 ? -8.348 -4.926 1.877 1.00 95.44 145 PHE A CA 1
ATOM 1196 C C . PHE A 1 145 ? -9.003 -3.560 1.703 1.00 95.44 145 PHE A C 1
ATOM 1198 O O . PHE A 1 145 ? -9.901 -3.379 0.881 1.00 95.44 145 PHE A O 1
ATOM 1205 N N . ALA A 1 146 ? -8.506 -2.567 2.430 1.00 96.62 146 ALA A N 1
ATOM 1206 C CA . ALA A 1 146 ? -8.781 -1.161 2.168 1.00 96.62 146 ALA A CA 1
ATOM 1207 C C . ALA A 1 146 ? -7.452 -0.434 1.992 1.00 96.62 146 ALA A C 1
ATOM 1209 O O . ALA A 1 146 ? -6.548 -0.583 2.811 1.00 96.62 146 ALA A O 1
ATOM 1210 N N . MET A 1 147 ? -7.330 0.349 0.922 1.00 95.88 147 MET A N 1
ATOM 1211 C CA . MET A 1 147 ? -6.100 1.064 0.596 1.00 95.88 147 MET A CA 1
ATOM 1212 C C . MET A 1 147 ? -6.409 2.509 0.224 1.00 95.88 147 MET A C 1
ATOM 1214 O O . MET A 1 147 ? -7.296 2.770 -0.590 1.00 95.88 147 MET A O 1
ATOM 1218 N N . ILE A 1 148 ? -5.647 3.447 0.781 1.00 94.62 148 ILE A N 1
ATOM 1219 C CA . ILE A 1 148 ? -5.713 4.865 0.425 1.00 94.62 148 ILE A CA 1
ATOM 1220 C C . ILE A 1 148 ? -4.309 5.413 0.186 1.00 94.62 148 ILE A C 1
ATOM 1222 O O . ILE A 1 148 ? -3.351 5.031 0.857 1.00 94.62 148 ILE A O 1
ATOM 1226 N N . VAL A 1 149 ? -4.201 6.314 -0.789 1.00 93.31 149 VAL A N 1
ATOM 1227 C CA . VAL A 1 149 ? -2.962 7.018 -1.125 1.00 93.31 149 VAL A CA 1
ATOM 1228 C C . VAL A 1 149 ? -3.172 8.502 -0.864 1.00 93.31 149 VAL A C 1
ATOM 1230 O O . VAL A 1 149 ? -4.115 9.091 -1.395 1.00 93.31 149 VAL A O 1
ATOM 1233 N N . LEU A 1 150 ? -2.303 9.102 -0.057 1.00 90.75 150 LEU A N 1
ATOM 1234 C CA . LEU A 1 150 ? -2.357 10.516 0.304 1.00 90.75 150 LEU A CA 1
ATOM 1235 C C . LEU A 1 150 ? -1.041 11.216 -0.063 1.00 90.75 150 LEU A C 1
ATOM 1237 O O . LEU A 1 150 ? 0.016 10.593 0.016 1.00 90.75 150 LEU A O 1
ATOM 1241 N N . PRO A 1 151 ? -1.063 12.510 -0.427 1.00 88.69 151 PRO A N 1
ATOM 1242 C CA . PRO A 1 151 ? 0.163 13.287 -0.583 1.00 88.69 151 PRO A CA 1
ATOM 1243 C C . PRO A 1 151 ? 0.943 13.353 0.732 1.00 88.69 151 PRO A C 1
ATOM 1245 O O . PRO A 1 151 ? 0.338 13.460 1.800 1.00 88.69 151 PRO A O 1
ATOM 1248 N N . ARG A 1 152 ? 2.273 13.345 0.660 1.00 85.19 152 ARG A N 1
ATOM 1249 C CA . ARG A 1 152 ? 3.142 13.545 1.826 1.00 85.19 152 ARG A CA 1
ATOM 1250 C C . ARG A 1 152 ? 3.048 14.972 2.353 1.00 85.19 152 ARG A C 1
ATOM 1252 O O . ARG A 1 152 ? 3.021 15.928 1.579 1.00 85.19 152 ARG A O 1
ATOM 1259 N N . SER A 1 153 ? 3.079 15.096 3.674 1.00 75.88 153 SER A N 1
ATOM 1260 C CA . SER A 1 153 ? 3.254 16.347 4.427 1.00 75.88 153 SER A CA 1
ATOM 1261 C C . SER A 1 153 ? 4.673 16.924 4.288 1.00 75.88 153 SER A C 1
ATOM 1263 O O . SER A 1 153 ? 4.843 18.144 4.284 1.00 75.88 153 SER A O 1
ATOM 1265 N N . GLY A 1 154 ? 5.689 16.069 4.110 1.00 71.31 154 GLY A N 1
ATOM 1266 C CA . GLY A 1 154 ? 7.090 16.462 3.943 1.00 71.31 154 GLY A CA 1
ATOM 1267 C C . GLY A 1 154 ? 8.008 15.311 3.510 1.00 71.31 154 GLY A C 1
ATOM 1268 O O . GLY A 1 154 ? 7.622 14.142 3.519 1.00 71.31 154 GLY A O 1
ATOM 1269 N N . ALA A 1 155 ? 9.240 15.641 3.105 1.00 64.12 155 ALA A N 1
ATOM 1270 C CA . ALA A 1 155 ? 10.231 14.652 2.656 1.00 64.12 155 ALA A CA 1
ATOM 1271 C C . ALA A 1 155 ? 10.806 13.804 3.811 1.00 64.12 155 ALA A C 1
ATOM 1273 O O . ALA A 1 155 ? 11.145 12.643 3.596 1.00 64.12 155 ALA A O 1
ATOM 1274 N N . ASP A 1 156 ? 10.850 14.371 5.021 1.00 63.59 156 ASP A N 1
ATOM 1275 C CA . ASP A 1 156 ? 11.411 13.751 6.231 1.00 63.59 156 ASP A CA 1
ATOM 1276 C C . ASP A 1 156 ? 10.329 13.306 7.237 1.00 63.59 156 ASP A C 1
ATOM 1278 O O . ASP A 1 156 ? 10.639 12.982 8.384 1.00 63.59 156 ASP A O 1
ATOM 1282 N N . SER A 1 157 ? 9.052 13.301 6.831 1.00 61.22 157 SER A N 1
ATOM 1283 C CA . SER A 1 157 ? 7.942 12.913 7.706 1.00 61.22 157 SER A CA 1
ATOM 1284 C C . SER A 1 157 ? 8.049 11.449 8.140 1.00 61.22 157 SER A C 1
ATOM 1286 O O . SER A 1 157 ? 8.312 10.561 7.321 1.00 61.22 157 SER A O 1
ATOM 1288 N N . VAL A 1 158 ? 7.808 11.175 9.427 1.00 62.47 158 VAL A N 1
ATOM 1289 C CA . VAL A 1 158 ? 7.596 9.812 9.934 1.00 62.47 158 VAL A CA 1
ATOM 1290 C C . VAL A 1 158 ? 6.108 9.496 9.805 1.00 62.47 158 VAL A C 1
ATOM 1292 O O . VAL A 1 158 ? 5.293 9.806 10.665 1.00 62.47 158 VAL A O 1
ATOM 1295 N N . PHE A 1 159 ? 5.753 8.906 8.673 1.00 71.19 159 PHE A N 1
ATOM 1296 C CA . PHE A 1 159 ? 4.373 8.816 8.187 1.00 71.19 159 PHE A CA 1
ATOM 1297 C C . PHE A 1 159 ? 3.553 7.638 8.729 1.00 71.19 159 PHE A C 1
ATOM 1299 O O . PHE A 1 159 ? 2.361 7.539 8.456 1.00 71.19 159 PHE A O 1
ATOM 1306 N N . TRP A 1 160 ? 4.177 6.732 9.483 1.00 76.62 160 TRP A N 1
ATOM 1307 C CA . TRP A 1 160 ? 3.515 5.578 10.104 1.00 76.62 160 TRP A CA 1
ATOM 1308 C C . TRP A 1 160 ? 3.183 5.813 11.589 1.00 76.62 160 TRP A C 1
ATOM 1310 O O . TRP A 1 160 ? 2.549 4.975 12.223 1.00 76.62 160 TRP A O 1
ATOM 1320 N N . GLN A 1 161 ? 3.596 6.940 12.170 1.00 88.12 161 GLN A N 1
ATOM 1321 C CA . GLN A 1 161 ? 3.283 7.270 13.560 1.00 88.12 161 GLN A CA 1
ATOM 1322 C C . GLN A 1 161 ? 1.881 7.858 13.682 1.00 88.12 161 GLN A C 1
ATOM 1324 O O . GLN A 1 161 ? 1.421 8.613 12.820 1.00 88.12 161 GLN A O 1
ATOM 1329 N N . GLY A 1 162 ? 1.193 7.542 14.774 1.00 90.94 162 GLY A N 1
ATOM 1330 C CA . GLY A 1 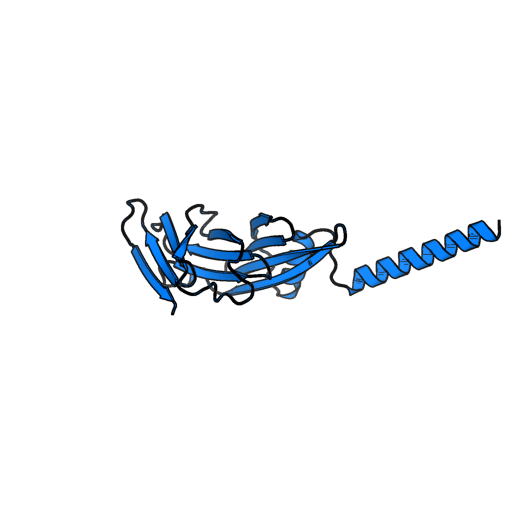162 ? -0.162 8.027 14.994 1.00 90.94 162 GLY A CA 1
ATOM 1331 C C . GLY A 1 162 ? -1.042 7.080 15.788 1.00 90.94 162 GLY A C 1
ATOM 1332 O O . GLY A 1 162 ? -0.589 6.090 16.359 1.00 90.94 162 GLY A O 1
ATOM 1333 N N . THR A 1 163 ? -2.331 7.400 15.818 1.00 95.56 163 THR A N 1
ATOM 1334 C CA . THR A 1 163 ? -3.351 6.565 16.455 1.00 95.56 163 THR A CA 1
ATOM 1335 C C . THR A 1 163 ? -4.251 5.948 15.397 1.00 95.56 163 THR A C 1
ATOM 1337 O O . THR A 1 163 ? -4.852 6.661 14.595 1.00 95.56 163 THR A O 1
ATOM 1340 N N . VAL A 1 164 ? -4.372 4.624 15.413 1.00 96.00 164 VAL A N 1
ATOM 1341 C CA . VAL A 1 164 ? -5.244 3.864 14.516 1.00 96.00 164 VAL A CA 1
ATOM 1342 C C . VAL A 1 164 ? -6.431 3.337 15.301 1.00 96.00 164 VAL A C 1
ATOM 1344 O O . VAL A 1 164 ? -6.258 2.704 16.338 1.00 96.00 164 VAL A O 1
ATOM 1347 N N . ARG A 1 165 ? -7.640 3.594 14.805 1.00 97.44 165 ARG A N 1
ATOM 1348 C CA . ARG A 1 165 ? -8.904 3.197 15.431 1.00 97.44 165 ARG A CA 1
ATOM 1349 C C . ARG A 1 165 ? -9.752 2.407 14.451 1.00 97.44 165 ARG A C 1
ATOM 1351 O O . ARG A 1 165 ? -10.068 2.905 13.370 1.00 97.44 165 ARG A O 1
ATOM 1358 N N . ALA A 1 166 ? -10.156 1.209 14.845 1.00 97.75 166 ALA A N 1
ATOM 1359 C CA . ALA A 1 166 ? -11.082 0.367 14.097 1.00 97.75 166 ALA A CA 1
ATOM 1360 C C . ALA A 1 166 ? -12.489 0.484 14.686 1.00 97.75 166 ALA A C 1
ATOM 1362 O O . ALA A 1 166 ? -12.665 0.454 15.904 1.00 97.75 166 ALA A O 1
ATOM 1363 N N . TYR A 1 167 ? -13.492 0.571 13.820 1.00 97.94 167 TYR A N 1
ATOM 1364 C CA . TYR A 1 167 ? -14.893 0.701 14.202 1.00 97.94 167 TYR A CA 1
ATOM 1365 C C . TYR A 1 167 ? -15.749 -0.363 13.519 1.00 97.94 167 TYR A C 1
ATOM 1367 O O . TYR A 1 167 ? -15.505 -0.724 12.363 1.00 97.94 167 TYR A O 1
ATOM 1375 N N . ASP A 1 168 ? -16.776 -0.828 14.225 1.00 96.81 168 ASP A N 1
ATOM 1376 C CA . ASP A 1 168 ? -17.817 -1.676 13.648 1.00 96.81 168 ASP A CA 1
ATOM 1377 C C . ASP A 1 168 ? -18.837 -0.861 12.834 1.00 96.81 168 ASP A C 1
ATOM 1379 O O . ASP A 1 168 ? -18.782 0.371 12.754 1.00 96.81 168 ASP A O 1
ATOM 1383 N N . ALA A 1 169 ? -19.795 -1.553 12.215 1.00 95.75 169 ALA A N 1
ATOM 1384 C CA . ALA 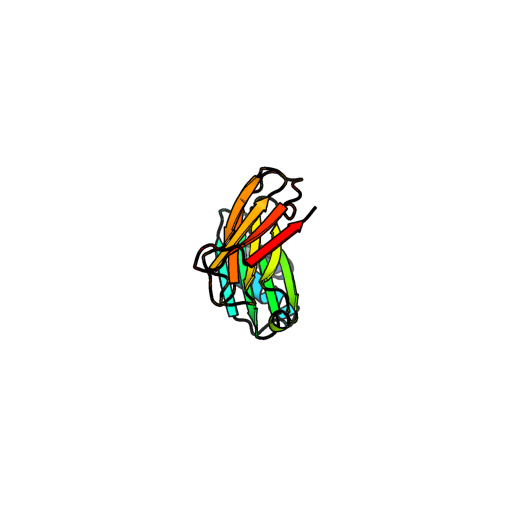A 1 169 ? -20.835 -0.932 11.392 1.00 95.75 169 ALA A CA 1
ATOM 1385 C C . ALA A 1 169 ? -21.781 0.003 12.173 1.00 95.75 169 ALA A C 1
ATOM 1387 O O . ALA A 1 169 ? -22.498 0.796 11.563 1.00 95.75 169 ALA A O 1
ATOM 1388 N N . GLN A 1 170 ? -21.803 -0.074 13.507 1.00 97.12 170 GLN A N 1
ATOM 1389 C CA . GLN A 1 170 ? -22.572 0.817 14.378 1.00 97.12 170 GLN A CA 1
ATOM 1390 C C . GLN A 1 170 ? -21.745 2.027 14.842 1.00 97.12 170 GLN A C 1
ATOM 1392 O O . GLN A 1 170 ? -22.265 2.889 15.551 1.00 97.12 170 GLN A O 1
ATOM 1397 N N . GLY A 1 171 ? -20.474 2.114 14.438 1.00 95.88 171 GLY A N 1
ATOM 1398 C CA . GLY A 1 171 ? -19.551 3.173 14.834 1.00 95.88 171 GLY A CA 1
ATOM 1399 C C . GLY A 1 171 ? -18.953 2.974 16.226 1.00 95.88 171 GLY A C 1
ATOM 1400 O O . GLY A 1 171 ? -18.372 3.910 16.777 1.00 95.88 171 GLY A O 1
ATOM 1401 N N . LYS A 1 172 ? -19.079 1.784 16.821 1.00 97.25 172 LYS A N 1
ATOM 1402 C CA . LYS A 1 172 ? -18.439 1.468 18.098 1.00 97.25 172 LYS A CA 1
ATOM 1403 C C . LYS A 1 172 ? -16.972 1.120 17.857 1.00 97.25 172 LYS A C 1
ATOM 1405 O O . LYS A 1 172 ? -16.640 0.395 16.925 1.00 97.25 172 LYS A O 1
ATOM 1410 N N . LEU A 1 173 ? -16.104 1.625 18.731 1.00 97.12 173 LEU A N 1
ATOM 1411 C CA . LEU A 1 173 ? -14.679 1.304 18.727 1.00 97.12 173 LEU A CA 1
ATOM 1412 C C . LEU A 1 173 ? -14.473 -0.192 19.020 1.00 97.12 173 LEU A C 1
ATOM 1414 O O . LEU A 1 173 ? -14.925 -0.697 20.052 1.00 97.12 173 LEU A O 1
ATOM 1418 N N . VAL A 1 174 ? -13.801 -0.881 18.101 1.00 95.75 174 VAL A N 1
ATOM 1419 C CA . VAL A 1 174 ? -13.440 -2.303 18.194 1.00 95.75 174 VAL A CA 1
ATOM 1420 C C . VAL A 1 174 ? -12.016 -2.460 18.712 1.00 95.75 174 VAL A C 1
ATOM 1422 O O . VAL A 1 174 ? -11.768 -3.346 19.525 1.00 95.75 174 VAL A O 1
ATOM 1425 N N . ASP A 1 175 ? -11.105 -1.604 18.251 1.00 96.00 175 ASP A N 1
ATOM 1426 C CA . ASP A 1 175 ? -9.690 -1.637 18.610 1.00 96.00 175 ASP A CA 1
ATOM 1427 C C . ASP A 1 175 ? -9.053 -0.248 18.443 1.00 96.00 175 ASP A C 1
ATOM 1429 O O . ASP A 1 175 ? -9.482 0.543 17.595 1.00 96.00 175 ASP A O 1
ATOM 1433 N N . GLU A 1 176 ? -8.034 0.043 19.250 1.00 96.38 176 GLU A N 1
ATOM 1434 C CA . GLU A 1 176 ? -7.232 1.266 19.177 1.00 96.38 176 GLU A CA 1
ATOM 1435 C C . GLU A 1 176 ? -5.754 0.931 19.393 1.00 96.38 176 GLU A C 1
ATOM 1437 O O . GLU A 1 176 ? -5.387 0.270 20.365 1.00 96.38 176 GLU A O 1
ATOM 1442 N N . ARG A 1 177 ? -4.896 1.426 18.498 1.00 94.38 177 ARG A N 1
ATOM 1443 C CA . ARG A 1 177 ? -3.445 1.227 18.542 1.00 94.38 177 ARG A CA 1
ATOM 1444 C C . ARG A 1 177 ? -2.731 2.561 18.431 1.00 94.38 177 ARG A C 1
ATOM 1446 O O . ARG A 1 177 ? -3.087 3.383 17.590 1.00 94.38 177 ARG A O 1
ATOM 1453 N N . VAL A 1 178 ? -1.701 2.753 19.249 1.00 93.94 178 VAL A N 1
ATOM 1454 C CA . VAL A 1 178 ? -0.863 3.957 19.234 1.00 93.94 178 VAL A CA 1
ATOM 1455 C C . VAL A 1 178 ? 0.543 3.571 18.791 1.00 93.94 178 VAL A C 1
ATOM 1457 O O . VAL A 1 178 ? 1.189 2.737 19.425 1.00 93.94 178 VAL A O 1
ATOM 1460 N N . PHE A 1 179 ? 1.003 4.187 17.707 1.00 89.00 179 PHE A N 1
ATOM 1461 C CA . PHE A 1 179 ? 2.329 4.005 17.128 1.00 89.00 179 PHE A CA 1
ATOM 1462 C C . PHE A 1 179 ? 3.187 5.235 17.463 1.00 89.00 179 PHE A C 1
ATOM 1464 O O . PHE A 1 179 ? 2.899 6.313 16.929 1.00 89.00 179 PHE A O 1
ATOM 1471 N N . PRO A 1 180 ? 4.164 5.100 18.384 1.00 79.88 180 PRO A N 1
ATOM 1472 C CA . PRO A 1 180 ? 4.961 6.213 18.896 1.00 79.88 180 PRO A CA 1
ATOM 1473 C C . PRO A 1 180 ? 6.037 6.691 17.926 1.00 79.88 180 PRO A C 1
ATOM 1475 O O . PRO A 1 180 ? 6.531 5.886 17.101 1.00 79.88 180 PRO A O 1
#